Protein AF-A0A9E3QTH6-F1 (afdb_monomer_lite)

Secondary structure (DSSP, 8-state):
---PPPP-----TT-PPPPPEEPTTT--EE-TT-SB-TTT--BHHHHHHHHHHHHHHHHHHHHHHHHHHTT-

Structure (mmCIF, N/CA/C/O backbone):
data_AF-A0A9E3QTH6-F1
#
_entry.id   AF-A0A9E3QTH6-F1
#
loop_
_atom_site.group_PDB
_atom_site.id
_atom_site.type_symbol
_atom_site.label_atom_id
_atom_site.label_alt_id
_atom_site.label_comp_id
_atom_site.label_asym_id
_atom_site.label_entity_id
_atom_site.label_seq_id
_atom_site.pdbx_PDB_ins_code
_atom_site.Cartn_x
_atom_site.Cartn_y
_atom_site.Cartn_z
_atom_site.occupancy
_atom_site.B_iso_or_equiv
_atom_site.auth_seq_id
_atom_site.auth_comp_id
_atom_site.auth_asym_id
_atom_site.auth_atom_id
_atom_site.pdbx_PDB_model_num
ATOM 1 N N .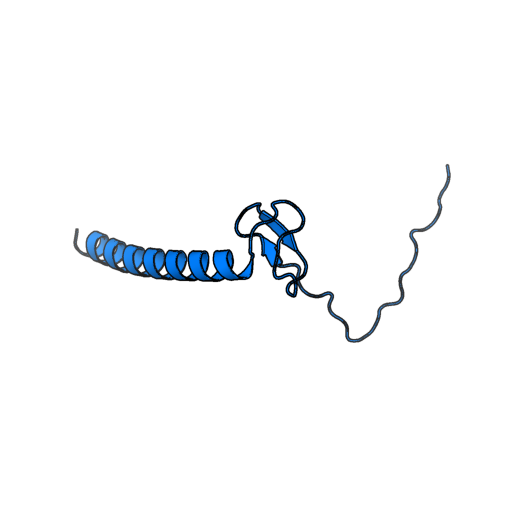 MET A 1 1 ? 23.373 -40.264 -12.121 1.00 48.97 1 MET A N 1
ATOM 2 C CA . MET A 1 1 ? 22.771 -39.203 -11.281 1.00 48.97 1 MET A CA 1
ATOM 3 C C . MET A 1 1 ? 23.673 -37.977 -11.350 1.00 48.97 1 MET A C 1
ATOM 5 O O . MET A 1 1 ? 24.818 -38.060 -10.938 1.00 48.97 1 MET A O 1
ATOM 9 N N . SER A 1 2 ? 23.223 -36.888 -11.980 1.00 54.91 2 SER A N 1
ATOM 10 C CA . SER A 1 2 ? 24.056 -35.706 -12.260 1.00 54.91 2 SER A CA 1
ATOM 11 C C . SER A 1 2 ? 24.086 -34.761 -11.053 1.00 54.91 2 SER A C 1
ATOM 13 O O . SER A 1 2 ? 23.235 -33.884 -10.926 1.00 54.91 2 SER A O 1
ATOM 15 N N . THR A 1 3 ? 25.076 -34.918 -10.176 1.00 67.12 3 THR A N 1
ATOM 16 C CA . THR A 1 3 ? 25.349 -34.040 -9.025 1.00 67.12 3 THR A CA 1
ATOM 17 C C . THR A 1 3 ? 26.089 -32.778 -9.470 1.00 67.12 3 THR A C 1
ATOM 19 O O . THR A 1 3 ? 27.243 -32.562 -9.103 1.00 67.12 3 THR A O 1
ATOM 22 N N . ARG A 1 4 ? 25.463 -31.939 -10.304 1.00 63.53 4 ARG A N 1
ATOM 23 C CA . ARG A 1 4 ? 26.043 -30.619 -10.594 1.00 63.53 4 ARG A CA 1
ATOM 24 C C . ARG A 1 4 ? 25.835 -29.728 -9.364 1.00 63.53 4 ARG A C 1
ATOM 26 O O . ARG A 1 4 ? 24.682 -29.492 -9.001 1.00 63.53 4 ARG A O 1
ATOM 33 N N . PRO A 1 5 ? 26.903 -29.261 -8.697 1.00 72.69 5 PRO A N 1
ATOM 34 C CA . PRO A 1 5 ? 26.764 -28.375 -7.551 1.00 72.69 5 PRO A CA 1
ATOM 35 C C . PRO A 1 5 ? 26.115 -27.055 -7.984 1.00 72.69 5 PRO A C 1
ATOM 37 O O . PRO A 1 5 ? 26.371 -26.554 -9.080 1.00 72.69 5 PRO A O 1
ATOM 40 N N . ALA A 1 6 ? 25.268 -26.495 -7.119 1.00 69.12 6 ALA A N 1
ATOM 41 C CA . ALA A 1 6 ? 24.622 -25.212 -7.370 1.00 69.12 6 ALA A CA 1
ATOM 42 C C . ALA A 1 6 ? 25.677 -24.105 -7.590 1.00 69.12 6 ALA A C 1
ATOM 44 O O . ALA A 1 6 ? 26.691 -24.081 -6.880 1.00 69.12 6 ALA A O 1
ATOM 45 N N . PRO A 1 7 ? 25.460 -23.179 -8.543 1.00 73.75 7 PRO A N 1
ATOM 46 C CA . PRO A 1 7 ? 26.391 -22.087 -8.796 1.00 73.75 7 PRO A CA 1
ATOM 47 C C . PRO A 1 7 ? 26.561 -21.229 -7.535 1.00 73.75 7 PRO A C 1
ATOM 49 O O . PRO A 1 7 ? 25.593 -20.734 -6.956 1.00 73.75 7 PRO A O 1
ATOM 52 N N . ARG A 1 8 ? 27.812 -21.059 -7.092 1.00 70.06 8 ARG A N 1
ATOM 53 C CA . ARG A 1 8 ? 28.162 -20.197 -5.958 1.00 70.06 8 ARG A CA 1
ATOM 54 C C . ARG A 1 8 ? 28.308 -18.763 -6.456 1.00 70.06 8 ARG A C 1
ATOM 56 O O . ARG A 1 8 ? 29.342 -18.398 -7.006 1.00 70.06 8 ARG A O 1
ATOM 63 N N . PHE A 1 9 ? 27.275 -17.950 -6.265 1.00 67.38 9 PHE A N 1
ATOM 64 C CA . PHE A 1 9 ? 27.355 -16.517 -6.543 1.00 67.38 9 PHE A CA 1
ATOM 65 C C . PHE A 1 9 ? 28.255 -15.825 -5.498 1.00 67.38 9 PHE A C 1
ATOM 67 O O . PHE A 1 9 ? 28.098 -16.090 -4.300 1.00 67.38 9 PHE A O 1
ATOM 74 N N . PRO A 1 10 ? 29.189 -14.942 -5.903 1.00 66.94 10 PRO A N 1
ATOM 75 C CA . PRO A 1 10 ? 29.998 -14.166 -4.968 1.00 66.94 10 PRO A CA 1
ATOM 76 C C . PRO A 1 10 ? 29.106 -13.350 -4.023 1.00 66.94 10 PRO A C 1
ATOM 78 O O . PRO A 1 10 ? 28.209 -12.634 -4.471 1.00 66.94 10 PRO A O 1
ATOM 81 N N . ARG A 1 11 ? 29.359 -13.421 -2.708 1.00 63.09 11 ARG A N 1
ATOM 82 C CA . ARG A 1 11 ? 28.721 -12.528 -1.727 1.00 63.09 11 ARG A CA 1
ATOM 83 C C . ARG A 1 11 ? 29.244 -11.107 -1.945 1.00 63.09 11 ARG A C 1
ATOM 85 O O . ARG A 1 11 ? 30.267 -10.724 -1.384 1.00 63.09 11 ARG A O 1
ATOM 92 N N . LEU A 1 12 ? 28.546 -10.331 -2.771 1.00 62.94 12 LEU A N 1
ATOM 93 C CA . LEU A 1 12 ? 28.787 -8.899 -2.928 1.00 62.94 12 LEU A CA 1
ATOM 94 C C . LEU A 1 12 ? 28.535 -8.209 -1.578 1.00 62.94 12 LEU A C 1
ATOM 96 O O . LEU A 1 12 ? 27.393 -8.085 -1.133 1.00 62.94 12 LEU A O 1
ATOM 100 N N . LYS A 1 13 ? 29.605 -7.770 -0.905 1.00 51.91 13 LYS A N 1
ATOM 101 C CA . LYS A 1 13 ? 29.507 -6.889 0.266 1.00 51.91 13 LYS A CA 1
ATOM 102 C C . LYS A 1 13 ? 28.853 -5.575 -0.187 1.00 51.91 13 LYS A C 1
ATOM 104 O O . LYS A 1 13 ? 29.401 -4.887 -1.039 1.00 51.91 13 LYS A O 1
ATOM 109 N N . GLY A 1 14 ? 27.687 -5.236 0.366 1.00 62.38 14 GLY A N 1
ATOM 110 C CA . GLY A 1 14 ? 27.128 -3.880 0.263 1.00 62.38 14 GLY A CA 1
ATOM 111 C C . GLY A 1 14 ? 26.033 -3.619 -0.778 1.00 62.38 14 GLY A C 1
ATOM 112 O O . GLY A 1 14 ? 25.673 -2.463 -0.970 1.00 62.38 14 GLY A O 1
ATOM 113 N N . ARG A 1 15 ? 25.434 -4.633 -1.414 1.00 61.50 15 ARG A N 1
ATOM 114 C CA . ARG A 1 15 ? 24.156 -4.440 -2.130 1.00 61.50 15 ARG A CA 1
ATOM 115 C C . ARG A 1 15 ? 23.126 -5.423 -1.605 1.00 61.50 15 ARG A C 1
ATOM 117 O O . ARG A 1 15 ? 22.948 -6.499 -2.166 1.00 61.50 15 ARG A O 1
ATOM 124 N N . LEU A 1 16 ? 22.463 -5.055 -0.507 1.00 56.81 16 LEU A N 1
ATOM 125 C CA . LEU A 1 16 ? 21.209 -5.709 -0.150 1.00 56.81 16 LEU A CA 1
ATOM 126 C C . LEU A 1 16 ? 20.305 -5.579 -1.387 1.00 56.81 16 LEU A C 1
ATOM 128 O O . LEU A 1 16 ? 20.135 -4.449 -1.863 1.00 56.81 16 LEU A O 1
ATOM 132 N N . PRO A 1 17 ? 19.815 -6.684 -1.978 1.00 59.66 17 PRO A N 1
ATOM 133 C CA . PRO A 1 17 ? 18.937 -6.581 -3.130 1.00 59.66 17 PRO A CA 1
ATOM 134 C C . PRO A 1 17 ? 17.775 -5.660 -2.744 1.00 59.66 17 PRO A C 1
ATOM 136 O O . PRO A 1 17 ? 17.264 -5.779 -1.624 1.00 59.66 17 PRO A O 1
ATOM 139 N N . PRO A 1 18 ? 17.401 -4.700 -3.609 1.00 66.25 18 PRO A N 1
ATOM 140 C CA . PRO A 1 18 ? 16.305 -3.800 -3.300 1.00 66.25 18 PRO A CA 1
ATOM 141 C C . PRO A 1 18 ? 15.088 -4.654 -2.956 1.00 66.25 18 PRO A C 1
ATOM 143 O O . PRO A 1 18 ? 14.711 -5.530 -3.736 1.00 66.25 18 PRO A O 1
ATOM 146 N N . GLN A 1 19 ? 14.520 -4.433 -1.769 1.00 73.31 19 GLN A N 1
ATOM 147 C CA . GLN A 1 19 ? 13.329 -5.155 -1.340 1.00 73.31 19 GLN A CA 1
ATOM 148 C C . GLN A 1 19 ? 12.254 -4.942 -2.405 1.00 73.31 19 GLN A C 1
ATOM 150 O O . GLN A 1 19 ? 11.877 -3.801 -2.690 1.00 73.31 19 GLN A O 1
ATOM 155 N N . LEU A 1 20 ? 11.817 -6.029 -3.047 1.00 81.81 20 LEU A N 1
ATOM 156 C CA . LEU A 1 20 ? 10.812 -5.927 -4.092 1.00 81.81 20 LEU A CA 1
ATOM 157 C C . LEU A 1 20 ? 9.492 -5.500 -3.451 1.00 81.81 20 LEU A C 1
ATOM 159 O O . LEU A 1 20 ? 8.946 -6.191 -2.589 1.00 81.81 20 LEU A O 1
ATOM 163 N N . ALA A 1 21 ? 8.971 -4.362 -3.894 1.00 85.00 21 ALA A N 1
ATOM 164 C CA . ALA A 1 21 ? 7.659 -3.892 -3.486 1.00 85.00 21 ALA A CA 1
ATOM 165 C C . ALA A 1 21 ? 6.575 -4.731 -4.175 1.00 85.00 21 ALA A C 1
ATOM 167 O O . ALA A 1 21 ? 6.764 -5.209 -5.293 1.00 85.00 21 ALA A O 1
ATOM 168 N N . ARG A 1 22 ? 5.411 -4.904 -3.545 1.00 91.12 22 ARG A N 1
ATOM 169 C CA . ARG A 1 22 ? 4.253 -5.522 -4.209 1.00 91.12 22 ARG A CA 1
ATOM 170 C C . ARG A 1 22 ? 3.416 -4.460 -4.904 1.00 91.12 22 ARG A C 1
ATOM 172 O O . ARG A 1 22 ? 3.145 -3.406 -4.334 1.00 91.12 22 ARG A O 1
ATOM 179 N N . CYS A 1 23 ? 2.971 -4.752 -6.122 1.00 92.25 23 CYS A N 1
ATOM 180 C CA . CYS A 1 23 ? 2.005 -3.919 -6.822 1.00 92.25 23 CYS A CA 1
ATOM 181 C C . CYS A 1 23 ? 0.694 -3.850 -6.020 1.00 92.25 23 CYS A C 1
ATOM 183 O O . CYS A 1 23 ? 0.111 -4.906 -5.769 1.00 92.25 23 CYS A O 1
ATOM 185 N N . PRO A 1 24 ? 0.160 -2.660 -5.692 1.00 91.31 24 PRO A N 1
ATOM 186 C CA . PRO A 1 24 ? -1.119 -2.556 -4.988 1.00 91.31 24 PRO A CA 1
ATOM 187 C C . PRO A 1 24 ? -2.316 -3.041 -5.819 1.00 91.31 24 PRO A C 1
ATOM 189 O O . PRO A 1 24 ? -3.366 -3.325 -5.259 1.00 91.31 24 PRO A O 1
ATOM 192 N N . GLY A 1 25 ? -2.172 -3.109 -7.149 1.00 91.62 25 GLY A N 1
ATOM 193 C CA . GLY A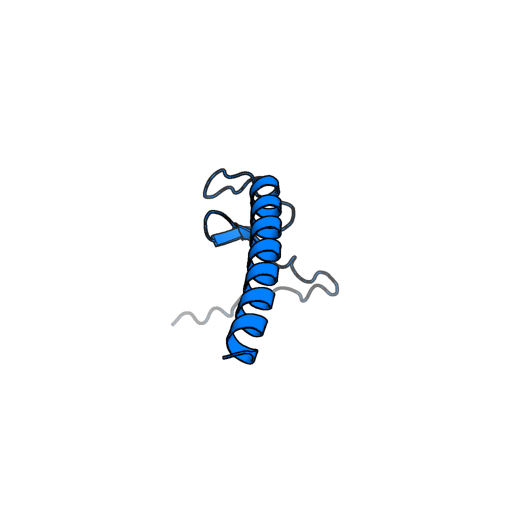 1 25 ? -3.234 -3.545 -8.057 1.00 91.62 25 GLY A CA 1
ATOM 194 C C . GLY A 1 25 ? -3.288 -5.062 -8.232 1.00 91.62 25 GLY A C 1
ATOM 195 O O . GLY A 1 25 ? -4.324 -5.670 -8.008 1.00 91.62 25 GLY A O 1
ATOM 196 N N . CYS A 1 26 ? -2.172 -5.682 -8.635 1.00 93.75 26 CYS A N 1
ATOM 197 C CA . CYS A 1 26 ? -2.133 -7.117 -8.958 1.00 93.75 26 CYS A CA 1
ATOM 198 C C . CYS A 1 26 ? -1.368 -7.985 -7.945 1.00 93.75 26 CYS A C 1
ATOM 200 O O . CYS A 1 26 ? -1.252 -9.191 -8.140 1.00 93.75 26 CYS A O 1
ATOM 202 N N . GLY A 1 27 ? -0.776 -7.396 -6.901 1.00 91.19 27 GLY A N 1
ATOM 203 C CA . GLY A 1 27 ? -0.058 -8.120 -5.844 1.00 91.19 27 GLY A CA 1
ATOM 204 C C . GLY A 1 27 ? 1.312 -8.697 -6.227 1.00 91.19 27 GLY A C 1
ATOM 205 O O . GLY A 1 27 ? 2.033 -9.167 -5.347 1.00 91.19 27 GLY A O 1
ATOM 206 N N . ARG A 1 28 ? 1.710 -8.650 -7.507 1.00 92.56 28 ARG A N 1
ATOM 207 C CA . ARG A 1 28 ? 3.011 -9.163 -7.974 1.00 92.56 28 ARG A CA 1
ATOM 208 C C . ARG A 1 28 ? 4.177 -8.299 -7.495 1.00 92.56 28 ARG A C 1
ATOM 210 O O . ARG A 1 28 ? 4.030 -7.091 -7.315 1.00 92.56 28 ARG A O 1
ATOM 217 N N . HIS A 1 29 ? 5.338 -8.927 -7.319 1.00 91.44 29 HIS A N 1
ATOM 218 C CA . HIS A 1 29 ? 6.571 -8.249 -6.924 1.00 91.44 29 HIS A CA 1
ATOM 219 C C . HIS A 1 29 ? 7.126 -7.398 -8.068 1.00 91.44 29 HIS A C 1
ATOM 221 O O . HIS A 1 29 ? 7.146 -7.817 -9.224 1.00 91.44 29 HIS A O 1
ATOM 227 N N . LEU A 1 30 ? 7.575 -6.201 -7.719 1.00 89.81 30 LEU A N 1
ATOM 228 C CA . LEU A 1 30 ? 8.078 -5.169 -8.607 1.00 89.81 30 LEU A CA 1
ATOM 229 C C . LEU A 1 30 ? 9.360 -4.581 -8.034 1.00 89.81 30 LEU A C 1
ATOM 231 O O . LEU A 1 30 ? 9.554 -4.522 -6.817 1.00 89.81 30 LEU A O 1
ATOM 235 N N . PHE A 1 31 ? 10.210 -4.071 -8.919 1.00 85.56 31 PHE A N 1
ATOM 236 C CA . PHE A 1 31 ? 11.297 -3.209 -8.483 1.00 85.56 31 PHE A CA 1
ATOM 237 C C . PHE A 1 31 ? 10.727 -1.931 -7.855 1.00 85.56 31 PHE A C 1
ATOM 239 O O . PHE A 1 31 ? 9.783 -1.358 -8.402 1.00 85.56 31 PHE A O 1
ATOM 246 N N . PRO A 1 32 ? 11.300 -1.446 -6.742 1.00 80.12 32 PRO A N 1
ATOM 247 C CA . PRO A 1 32 ? 10.781 -0.270 -6.041 1.00 80.12 32 PRO A CA 1
ATOM 248 C C . PRO A 1 32 ? 10.857 1.019 -6.874 1.00 80.12 32 PRO A C 1
ATOM 250 O O . PRO A 1 32 ? 10.145 1.976 -6.595 1.00 80.12 32 PRO A O 1
ATOM 253 N N . THR A 1 33 ? 11.693 1.049 -7.912 1.00 83.88 33 THR A N 1
ATOM 254 C CA . THR A 1 33 ? 11.824 2.173 -8.850 1.00 83.88 33 THR A CA 1
ATOM 255 C C . THR A 1 33 ? 10.802 2.143 -9.992 1.00 83.88 33 THR A C 1
ATOM 257 O O . THR A 1 33 ? 10.729 3.097 -10.769 1.00 83.88 33 THR A O 1
ATOM 260 N N . ALA A 1 34 ? 10.006 1.076 -10.122 1.00 85.88 34 ALA A N 1
ATOM 261 C CA . ALA A 1 34 ? 9.033 0.941 -11.199 1.00 85.88 34 ALA A CA 1
ATOM 262 C C . ALA A 1 34 ? 7.829 1.872 -10.982 1.00 85.88 34 ALA A C 1
ATOM 264 O O . ALA A 1 34 ? 7.074 1.725 -10.022 1.00 85.88 34 ALA A O 1
ATOM 265 N N . LYS A 1 35 ? 7.620 2.811 -11.913 1.00 90.88 35 LYS A N 1
ATOM 266 C CA . LYS A 1 35 ? 6.442 3.697 -11.918 1.00 90.88 35 LYS A CA 1
ATOM 267 C C . LYS A 1 35 ? 5.186 2.999 -12.443 1.00 90.88 35 LYS A C 1
ATOM 269 O O . LYS A 1 35 ? 4.089 3.284 -11.977 1.00 90.88 35 LYS A O 1
ATOM 274 N N . THR A 1 36 ? 5.356 2.050 -13.360 1.00 93.81 36 THR A N 1
ATOM 275 C CA . THR A 1 36 ? 4.267 1.304 -14.000 1.00 93.81 36 THR A CA 1
ATOM 276 C C . THR A 1 36 ? 4.475 -0.188 -13.783 1.00 93.81 36 THR A C 1
ATOM 278 O O . THR A 1 36 ? 5.598 -0.685 -13.875 1.00 93.81 36 THR A O 1
ATOM 281 N N . CYS A 1 37 ? 3.402 -0.915 -13.480 1.00 92.56 37 CYS A N 1
ATOM 282 C CA . CYS A 1 37 ? 3.460 -2.358 -13.305 1.00 92.56 37 CYS A CA 1
ATOM 283 C C . CYS A 1 37 ? 3.510 -3.052 -14.679 1.00 92.56 37 CYS A C 1
ATOM 285 O O . CYS A 1 37 ? 2.556 -2.918 -15.439 1.00 92.56 37 CYS A O 1
ATOM 287 N N . PRO A 1 38 ? 4.538 -3.859 -14.996 1.00 90.75 38 PRO A N 1
ATOM 288 C CA . PRO A 1 38 ? 4.615 -4.587 -16.263 1.00 90.75 38 PRO A CA 1
ATOM 289 C C . PRO A 1 38 ? 3.596 -5.732 -16.368 1.00 90.75 38 PRO A C 1
ATOM 291 O O . PRO A 1 38 ? 3.380 -6.257 -17.450 1.00 90.75 38 PRO A O 1
ATOM 294 N N . PHE A 1 39 ? 2.968 -6.140 -15.259 1.00 93.06 39 PHE A N 1
ATOM 295 C CA . PHE A 1 39 ? 2.029 -7.264 -15.249 1.00 93.06 39 PHE A CA 1
ATOM 296 C C . PHE A 1 39 ? 0.569 -6.855 -15.426 1.00 93.06 39 PHE A C 1
ATOM 298 O O . PHE A 1 39 ? -0.209 -7.624 -15.973 1.00 93.06 39 PHE A O 1
ATOM 305 N N . CYS A 1 40 ? 0.182 -5.678 -14.928 1.00 93.56 40 CYS A N 1
ATOM 306 C CA . CYS A 1 40 ? -1.195 -5.184 -15.026 1.00 93.56 40 CYS A CA 1
ATOM 307 C C . CYS A 1 40 ? -1.307 -3.795 -15.662 1.00 93.56 40 CYS A C 1
ATOM 309 O O . CYS A 1 40 ? -2.384 -3.211 -15.637 1.00 93.56 40 CY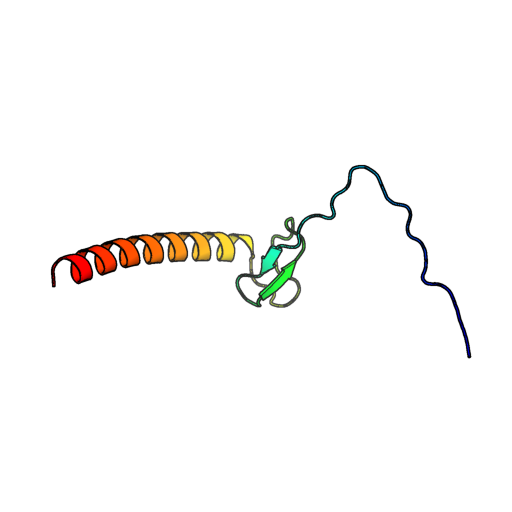S A O 1
ATOM 311 N N . ALA A 1 41 ? -0.200 -3.241 -16.169 1.00 94.19 41 ALA A N 1
ATOM 312 C CA . ALA A 1 41 ? -0.099 -1.906 -16.766 1.00 94.19 41 ALA A CA 1
ATOM 313 C C . ALA A 1 41 ? -0.519 -0.732 -15.856 1.00 94.19 41 ALA A C 1
ATOM 315 O O . ALA A 1 41 ? -0.544 0.415 -16.294 1.00 94.19 41 ALA A O 1
ATOM 316 N N . ALA A 1 42 ? -0.819 -0.981 -14.579 1.00 93.50 42 ALA A N 1
ATOM 317 C CA . ALA A 1 42 ? -1.273 0.061 -13.671 1.00 93.50 42 ALA A CA 1
ATOM 318 C C . ALA A 1 42 ? -0.132 0.991 -13.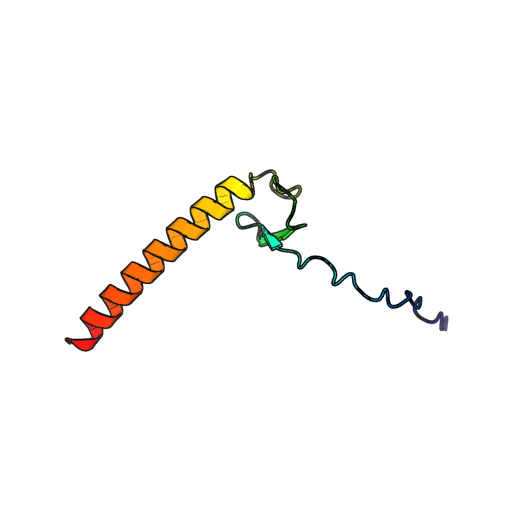230 1.00 93.50 42 ALA A C 1
ATOM 320 O O . ALA A 1 42 ? 0.999 0.553 -12.998 1.00 93.50 42 ALA A O 1
ATOM 321 N N . ASP A 1 43 ? -0.464 2.267 -13.036 1.00 94.94 43 ASP A N 1
ATOM 322 C CA . ASP A 1 43 ? 0.424 3.262 -12.435 1.00 94.94 43 ASP A CA 1
ATOM 323 C C . ASP A 1 43 ? 0.577 2.989 -10.929 1.00 94.94 43 ASP A C 1
ATOM 325 O O . ASP A 1 43 ? -0.344 3.183 -10.124 1.00 94.94 43 ASP A O 1
ATOM 329 N N . VAL A 1 44 ? 1.763 2.521 -10.549 1.00 92.62 44 VAL A N 1
ATOM 330 C CA . VAL A 1 44 ? 2.100 2.092 -9.188 1.00 92.62 44 VAL A CA 1
ATOM 331 C C . VAL A 1 44 ? 2.164 3.289 -8.244 1.00 92.62 44 VAL A C 1
ATOM 333 O O . VAL A 1 44 ? 1.787 3.169 -7.078 1.00 92.62 44 VAL A O 1
ATOM 336 N N . VAL A 1 45 ? 2.572 4.462 -8.736 1.00 91.38 45 VAL A N 1
ATOM 337 C CA . VAL A 1 45 ? 2.657 5.689 -7.932 1.00 91.38 45 VAL A CA 1
ATOM 338 C C . VAL A 1 45 ? 1.256 6.179 -7.585 1.00 91.38 45 VAL A C 1
ATOM 340 O O . VAL A 1 45 ? 0.972 6.506 -6.426 1.00 91.38 45 VAL A O 1
ATOM 343 N N . LYS A 1 46 ? 0.355 6.199 -8.574 1.00 94.56 46 LYS A N 1
ATOM 344 C CA . LYS A 1 46 ? -1.047 6.581 -8.364 1.00 94.56 46 LYS A CA 1
ATOM 345 C C . LYS A 1 46 ? -1.745 5.619 -7.401 1.00 94.56 46 LYS A C 1
ATOM 347 O O . LYS A 1 46 ? -2.404 6.070 -6.460 1.00 94.56 46 LYS A O 1
ATOM 352 N N . LEU A 1 47 ? -1.556 4.313 -7.595 1.00 92.81 47 LEU A N 1
ATOM 353 C CA . LEU A 1 47 ? -2.117 3.289 -6.715 1.00 92.81 47 LEU A CA 1
ATOM 354 C C . LEU A 1 47 ? -1.547 3.359 -5.293 1.00 92.81 47 LEU A C 1
ATOM 356 O O . LEU A 1 47 ? -2.313 3.268 -4.337 1.00 92.81 47 LEU A O 1
ATOM 360 N N . GLY A 1 48 ? -0.242 3.592 -5.138 1.00 91.62 48 GLY A N 1
ATOM 361 C CA . GLY A 1 48 ? 0.393 3.742 -3.827 1.00 91.62 48 GLY A CA 1
ATOM 362 C C . GLY A 1 48 ? -0.196 4.907 -3.025 1.00 91.62 48 GLY A C 1
ATOM 363 O O . GLY A 1 48 ? -0.562 4.741 -1.861 1.00 91.62 48 GLY A O 1
ATOM 364 N N . LYS A 1 49 ? -0.402 6.069 -3.664 1.00 93.75 49 LYS A N 1
ATOM 365 C CA . LYS A 1 49 ? -1.069 7.222 -3.027 1.00 93.75 49 LYS A CA 1
ATOM 366 C C . LYS A 1 49 ? -2.511 6.905 -2.623 1.00 93.75 49 LYS A C 1
ATOM 368 O O . LYS A 1 49 ? -2.953 7.306 -1.545 1.00 93.75 49 LYS A O 1
ATOM 373 N N . ALA A 1 50 ? -3.255 6.199 -3.475 1.00 94.75 50 ALA A N 1
ATOM 374 C CA . ALA A 1 50 ? -4.627 5.794 -3.174 1.00 94.75 50 ALA A CA 1
ATOM 375 C C . ALA A 1 50 ? -4.682 4.822 -1.983 1.00 94.75 50 ALA A C 1
ATOM 377 O O . ALA A 1 50 ? -5.468 5.030 -1.057 1.00 94.75 50 ALA A O 1
ATOM 378 N N . GLN A 1 51 ? -3.799 3.821 -1.966 1.00 93.94 51 GLN A N 1
ATOM 379 C CA . GLN A 1 51 ? -3.679 2.851 -0.881 1.00 93.94 51 GLN A CA 1
ATOM 380 C C . GLN A 1 51 ? -3.323 3.530 0.445 1.00 93.94 51 GLN A C 1
ATOM 382 O O . GLN A 1 51 ? -3.966 3.262 1.458 1.00 93.94 51 GLN A O 1
ATOM 387 N N . GLN A 1 52 ? -2.361 4.457 0.444 1.00 94.69 52 GLN A N 1
ATOM 388 C CA . GLN A 1 52 ? -1.976 5.199 1.647 1.00 94.69 52 GLN A CA 1
ATOM 389 C C . GLN A 1 52 ? -3.156 5.995 2.223 1.00 94.69 52 GLN A C 1
ATOM 391 O O . GLN A 1 52 ? -3.414 5.953 3.425 1.00 94.69 52 GLN A O 1
ATOM 396 N N . ARG A 1 53 ? -3.927 6.677 1.366 1.00 97.12 53 ARG A N 1
ATOM 397 C CA . ARG A 1 53 ? -5.139 7.399 1.789 1.00 97.12 53 ARG A CA 1
ATOM 398 C C . ARG A 1 53 ? -6.193 6.454 2.368 1.00 97.12 53 ARG A C 1
ATOM 400 O O . ARG A 1 53 ? -6.809 6.785 3.380 1.00 97.12 53 ARG A O 1
ATOM 407 N N . ALA A 1 54 ? -6.405 5.297 1.742 1.00 96.19 54 ALA A N 1
ATOM 408 C CA . ALA A 1 54 ? -7.341 4.288 2.232 1.00 96.19 54 ALA A CA 1
ATOM 409 C C . ALA A 1 54 ? -6.912 3.739 3.601 1.00 96.19 54 ALA A C 1
ATOM 411 O O . ALA A 1 54 ? -7.737 3.646 4.507 1.00 96.19 54 ALA A O 1
ATOM 412 N N . TYR A 1 55 ? -5.618 3.467 3.780 1.00 96.56 55 TYR A N 1
ATOM 413 C CA . TYR A 1 55 ? -5.053 3.004 5.044 1.00 96.56 55 TYR A CA 1
ATOM 414 C C . TYR A 1 55 ? -5.282 4.003 6.182 1.00 96.56 55 TYR A C 1
ATOM 416 O O . TYR A 1 55 ? -5.802 3.627 7.229 1.00 96.56 55 TYR A O 1
ATOM 424 N N . LEU A 1 56 ? -4.988 5.289 5.964 1.00 98.12 56 LEU A N 1
ATOM 425 C CA . LEU A 1 56 ? -5.209 6.331 6.976 1.00 98.12 56 LEU A CA 1
ATOM 426 C C . LEU A 1 56 ? -6.690 6.456 7.364 1.00 98.12 56 LEU A C 1
ATOM 428 O O . LEU A 1 56 ? -7.021 6.585 8.543 1.00 98.12 56 LEU A O 1
ATOM 432 N N . LYS A 1 57 ? -7.602 6.361 6.387 1.00 98.25 57 LYS A N 1
ATOM 433 C CA . LYS A 1 57 ? -9.050 6.343 6.655 1.00 98.25 57 LYS A CA 1
ATOM 434 C C . LYS A 1 57 ? -9.457 5.124 7.483 1.00 98.25 57 LYS A C 1
ATOM 436 O O . LYS A 1 57 ? -10.208 5.275 8.445 1.00 98.25 57 LYS A O 1
ATOM 441 N N . ALA A 1 58 ? -8.949 3.942 7.137 1.00 97.88 58 ALA A N 1
ATOM 442 C CA . ALA A 1 58 ? -9.220 2.709 7.869 1.00 97.88 58 ALA A CA 1
ATOM 443 C C . ALA A 1 58 ? -8.703 2.784 9.314 1.00 97.88 58 ALA A C 1
ATOM 445 O O . ALA A 1 58 ? -9.424 2.422 10.241 1.00 97.88 58 ALA A O 1
ATOM 446 N N . GLN A 1 59 ? -7.503 3.331 9.528 1.00 98.31 59 GLN A N 1
ATOM 447 C CA . GLN A 1 59 ? -6.968 3.567 10.870 1.00 98.31 59 GLN A CA 1
ATOM 448 C C . GLN A 1 59 ? -7.861 4.507 11.689 1.00 98.31 59 GLN A C 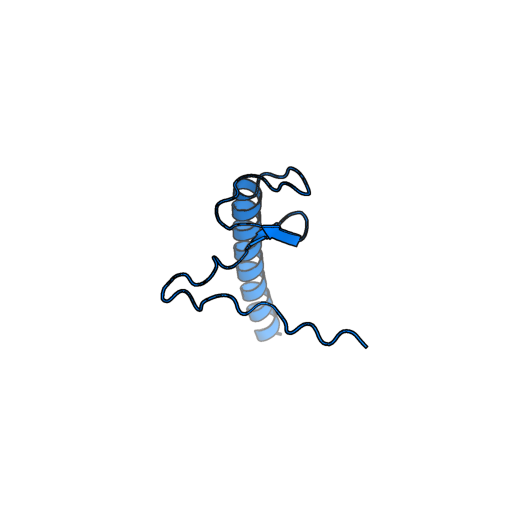1
ATOM 450 O O . GLN A 1 59 ? -8.195 4.198 12.833 1.00 98.31 59 GLN A O 1
ATOM 455 N N . ALA A 1 60 ? -8.297 5.627 11.106 1.00 98.00 60 ALA A N 1
ATOM 456 C CA . ALA A 1 60 ? -9.192 6.561 11.785 1.00 98.00 60 ALA A CA 1
ATOM 457 C C . ALA A 1 60 ? -10.540 5.910 12.143 1.00 98.00 60 ALA A C 1
ATOM 459 O O . ALA A 1 60 ? -11.056 6.116 13.244 1.00 98.00 60 ALA A O 1
ATOM 460 N N . ALA A 1 61 ? -11.096 5.094 11.243 1.00 98.00 61 ALA A N 1
ATOM 461 C CA . ALA A 1 61 ? -12.312 4.329 11.505 1.00 98.00 61 ALA A CA 1
ATOM 462 C C . ALA A 1 61 ? -12.114 3.329 12.654 1.00 98.00 61 ALA A C 1
ATOM 464 O O . ALA A 1 61 ? -12.935 3.270 13.567 1.00 98.00 61 ALA A O 1
ATOM 465 N N . LEU A 1 62 ? -10.988 2.615 12.667 1.00 98.19 62 LEU A N 1
ATOM 466 C CA . LEU A 1 62 ? -10.649 1.654 13.713 1.00 98.19 62 LEU A CA 1
ATOM 467 C C . LEU A 1 62 ? -1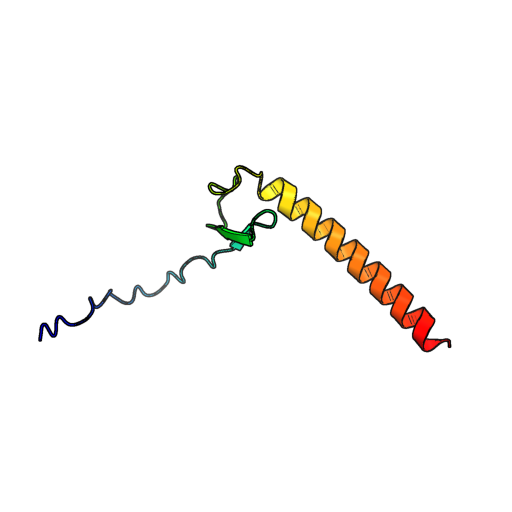0.521 2.313 15.095 1.00 98.19 62 LEU A C 1
ATOM 469 O O . LEU A 1 62 ? -10.989 1.752 16.084 1.00 98.19 62 LEU A O 1
ATOM 473 N N . VAL A 1 63 ? -9.974 3.529 15.180 1.00 98.19 63 VAL A N 1
ATOM 474 C CA . VAL A 1 63 ? -9.953 4.306 16.434 1.00 98.19 63 VAL A CA 1
ATOM 475 C C . VAL A 1 63 ? -11.369 4.631 16.918 1.00 98.19 63 VAL A C 1
ATOM 477 O O . VAL A 1 63 ? -11.653 4.504 18.111 1.00 98.19 63 VAL A O 1
ATOM 480 N N . ARG A 1 64 ? -12.274 5.030 16.016 1.00 97.50 64 ARG A N 1
ATOM 481 C CA . ARG A 1 64 ? -13.676 5.317 16.373 1.00 97.50 64 ARG A CA 1
ATOM 482 C C . ARG A 1 64 ? -14.394 4.064 16.860 1.00 97.50 64 ARG A C 1
ATOM 484 O O . ARG A 1 64 ? -15.043 4.121 17.899 1.00 97.50 64 ARG A O 1
ATOM 491 N N . LEU A 1 65 ? -14.222 2.945 16.156 1.00 97.69 65 LEU A N 1
ATOM 492 C CA . LEU A 1 65 ? -14.803 1.658 16.538 1.00 97.69 65 LEU A CA 1
ATOM 493 C C . LEU A 1 65 ? -14.314 1.216 17.918 1.00 97.69 65 LEU A C 1
ATOM 495 O O . LEU A 1 65 ? -15.132 0.899 18.773 1.00 97.69 65 LEU A O 1
ATOM 499 N N . ARG A 1 66 ? -13.004 1.291 18.184 1.00 98.00 66 ARG A N 1
ATOM 500 C CA . ARG A 1 66 ? -12.445 0.971 19.509 1.00 98.00 66 ARG A CA 1
ATOM 501 C C . ARG A 1 66 ? -13.064 1.811 20.626 1.00 98.00 66 ARG A C 1
ATOM 503 O O . ARG A 1 66 ? -13.369 1.277 21.683 1.00 98.00 66 ARG A O 1
ATOM 510 N N . ARG A 1 67 ? -13.282 3.111 20.393 1.00 97.31 67 ARG A N 1
ATOM 511 C CA . ARG A 1 67 ? -13.944 3.993 21.370 1.00 97.31 67 ARG A CA 1
ATOM 512 C C . ARG A 1 67 ? -15.415 3.651 21.580 1.00 97.31 67 ARG A C 1
ATOM 514 O O . ARG A 1 67 ? -15.894 3.834 22.687 1.00 97.31 67 ARG A O 1
ATOM 521 N N . ALA A 1 68 ? -16.121 3.228 20.534 1.00 96.44 68 ALA A N 1
ATOM 522 C CA . ALA A 1 68 ? -17.517 2.819 20.643 1.00 96.44 68 ALA A CA 1
ATOM 523 C C . ALA A 1 68 ? -17.642 1.522 21.450 1.00 96.44 68 ALA A C 1
ATOM 525 O O . ALA A 1 68 ? -18.437 1.468 22.378 1.00 96.44 68 ALA A O 1
ATOM 526 N N . VAL A 1 69 ? -16.791 0.533 21.153 1.00 97.62 69 VAL A N 1
ATOM 527 C CA . VAL A 1 69 ? -16.738 -0.737 21.892 1.00 97.62 69 VAL A CA 1
ATOM 528 C C . VAL A 1 69 ? -16.368 -0.514 23.358 1.00 97.62 69 VAL A C 1
ATOM 530 O O . VAL A 1 69 ? -16.972 -1.118 24.220 1.00 97.62 69 VAL A O 1
ATOM 533 N N . ALA A 1 70 ? -15.429 0.384 23.669 1.00 94.06 70 ALA A N 1
ATOM 534 C CA . ALA A 1 70 ? -15.039 0.661 25.056 1.00 94.06 70 ALA A CA 1
ATOM 535 C C . ALA A 1 70 ? -16.110 1.390 25.898 1.00 94.06 70 ALA A C 1
ATOM 537 O O . ALA A 1 70 ? -15.910 1.566 27.096 1.00 94.06 70 ALA A O 1
ATOM 538 N N . ARG A 1 71 ? -17.193 1.885 25.282 1.00 83.31 71 ARG A N 1
ATOM 539 C CA . ARG A 1 71 ? -18.299 2.574 25.974 1.00 83.31 71 ARG A CA 1
ATOM 540 C C . ARG A 1 71 ? -19.550 1.708 26.142 1.00 83.31 71 ARG A C 1
ATOM 542 O O . ARG A 1 71 ? -20.469 2.170 26.813 1.00 83.31 71 ARG A O 1
ATOM 549 N N . GLY A 1 72 ? -19.617 0.557 25.475 1.00 72.56 72 GLY A N 1
ATOM 550 C CA . GLY A 1 72 ? -20.717 -0.405 25.585 1.00 72.56 72 GLY A CA 1
ATOM 551 C C . GLY A 1 72 ? -20.317 -1.558 26.483 1.00 72.56 72 GLY A C 1
ATOM 552 O O . GLY A 1 72 ? -21.207 -2.041 27.207 1.00 72.56 72 GLY A O 1
#

pLDDT: mean 85.09, std 13.97, range [48.97, 98.31]

Sequence (72 aa):
MSTRPAPRFPRLKGRLPPQLARCPGCGRHLFPTAKTCPFCAADVVKLGKAQQRAYLKAQAALVRLRRAVARG

Radius of gyration: 20.96 Å; chains: 1; bounding box: 51×47×43 Å

Foldseek 3Di:
DDPDDDDDDDPPPPCPDQQFDAQLPPRDTHRPPDQADPVPRDGSVVSVVVVVVVVVVVVVVVVVVVVVVVVD